Protein AF-A0A1Y1MNL9-F1 (afdb_monomer_lite)

Organism: Photinus pyralis (NCBI:txid7054)

Secondary structure (DSSP, 8-state):
--TTSSSSHHHHTTS-HHHHHHHHHHS-HHHHHHHHHH-HHHHHHHHHSHHHHHHHHHHHHHHHHHHHHHHH-TTEEEEEEE---SSTT-S---EEEEEEE-----GGGTTTTS--

Sequence (116 aa):
MFSLIAFSLPALCVLPVEMLAEIFRYLDDKSLLNAALASKYFMKICKGDPVLRRRIRKRIVEEKKIWREIVTNARMGVDVIREETSQPFARNVKKVVKIRPLHIRRPAEQESLEAT

Radius of gyration: 21.52 Å; chains: 1; bounding box: 40×45×60 Å

Foldseek 3Di:
DPPPPVPCVVVLVPDDLVVLLVVLVPDDLVVSLVQLVVDVVSVVSLCVDPVSVVSNVVVVVVVVVVVVCQVPDPQKDKDWDFDDDPDPDPPDTDTDIDIDGHPPDDPVVPVVVVVD

Structure (mmCIF, N/CA/C/O backbone):
data_AF-A0A1Y1MNL9-F1
#
_entry.id   AF-A0A1Y1MNL9-F1
#
loop_
_atom_site.group_PDB
_atom_site.id
_atom_site.type_symbol
_atom_site.label_atom_id
_atom_site.label_alt_id
_atom_site.label_comp_id
_atom_site.label_asym_id
_atom_site.label_entity_id
_atom_site.label_seq_id
_atom_site.pdbx_PDB_ins_code
_atom_site.Cartn_x
_atom_site.Cartn_y
_atom_site.Cartn_z
_atom_site.occupancy
_atom_site.B_iso_or_equiv
_atom_site.auth_seq_id
_atom_site.auth_comp_id
_atom_site.auth_asym_id
_atom_site.auth_atom_id
_atom_site.pdbx_PDB_model_num
ATOM 1 N N . MET A 1 1 ? 8.215 21.155 2.769 1.00 39.53 1 MET A N 1
ATOM 2 C CA . MET A 1 1 ? 9.209 20.535 1.866 1.00 39.53 1 MET A CA 1
ATOM 3 C C . MET A 1 1 ? 8.663 19.222 1.283 1.00 39.53 1 MET A C 1
ATOM 5 O O . 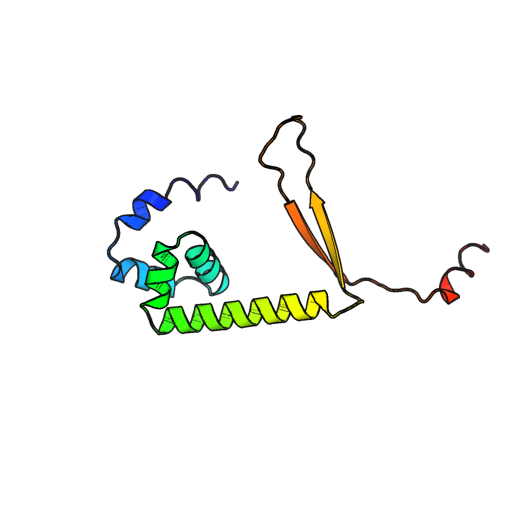MET A 1 1 ? 9.048 18.161 1.742 1.00 39.53 1 MET A O 1
ATOM 9 N N . PHE A 1 2 ? 7.741 19.257 0.309 1.00 39.00 2 PHE A N 1
ATOM 10 C CA . PHE A 1 2 ? 7.225 18.031 -0.351 1.00 39.00 2 PHE A CA 1
ATOM 11 C C . PHE A 1 2 ? 7.212 18.121 -1.889 1.00 39.00 2 PHE A C 1
ATOM 13 O O . PHE A 1 2 ? 6.655 17.266 -2.569 1.00 39.00 2 PHE A O 1
ATOM 20 N N . SER A 1 3 ? 7.858 19.138 -2.457 1.00 39.72 3 SER A N 1
ATOM 21 C CA . SER A 1 3 ? 7.864 19.432 -3.894 1.00 39.72 3 SER A CA 1
ATOM 22 C C . SER A 1 3 ? 8.854 18.596 -4.721 1.00 39.72 3 SER A C 1
ATOM 24 O O . SER A 1 3 ? 8.841 18.696 -5.941 1.00 39.72 3 SER A O 1
ATOM 26 N N . LEU A 1 4 ? 9.679 17.740 -4.105 1.00 42.53 4 LEU A N 1
ATOM 27 C CA . LEU A 1 4 ? 10.709 16.970 -4.825 1.00 42.53 4 LEU A CA 1
ATOM 28 C C . LEU A 1 4 ? 10.233 15.617 -5.384 1.00 42.53 4 LEU A C 1
ATOM 30 O O . LEU A 1 4 ? 10.926 15.028 -6.205 1.00 42.53 4 LEU A O 1
ATOM 34 N N . ILE A 1 5 ? 9.057 15.117 -4.988 1.00 47.6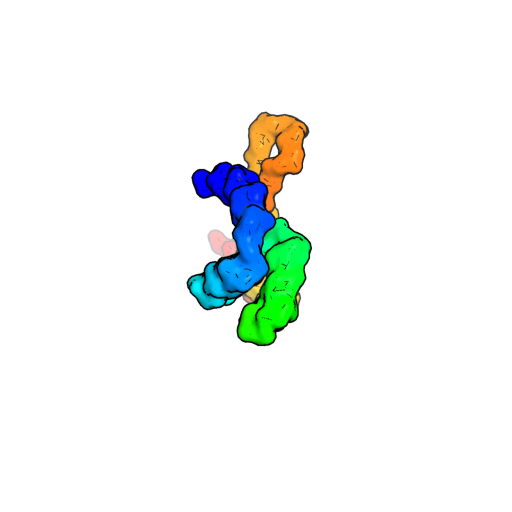2 5 ILE A N 1
ATOM 35 C CA . ILE A 1 5 ? 8.608 13.766 -5.385 1.00 47.62 5 ILE A CA 1
ATOM 36 C C . ILE A 1 5 ? 7.899 13.779 -6.754 1.00 47.62 5 ILE A C 1
ATOM 38 O O . ILE A 1 5 ? 7.897 12.779 -7.465 1.00 47.62 5 ILE A O 1
ATOM 42 N N . ALA A 1 6 ? 7.336 14.918 -7.169 1.00 43.03 6 ALA A N 1
ATOM 43 C CA . ALA A 1 6 ? 6.581 15.006 -8.421 1.00 43.03 6 ALA A CA 1
ATOM 44 C C . ALA A 1 6 ? 7.466 15.136 -9.677 1.00 43.03 6 ALA A C 1
ATOM 46 O O . ALA A 1 6 ? 7.007 14.819 -10.770 1.00 43.03 6 ALA A O 1
ATOM 47 N N . PHE A 1 7 ? 8.728 15.565 -9.540 1.00 43.72 7 PHE A N 1
ATOM 48 C CA . PHE A 1 7 ? 9.601 15.850 -10.687 1.00 43.72 7 PHE A CA 1
ATOM 49 C C . PHE A 1 7 ? 10.422 14.636 -11.174 1.00 43.72 7 PHE A C 1
ATOM 51 O O . PHE A 1 7 ? 10.921 14.654 -12.293 1.00 43.72 7 PHE A O 1
ATOM 58 N N . SER A 1 8 ? 10.547 13.555 -10.389 1.00 51.69 8 SER A N 1
ATOM 59 C CA . SER A 1 8 ? 11.418 12.409 -10.732 1.00 51.69 8 SER A CA 1
ATOM 60 C C . SER A 1 8 ? 10.699 11.168 -11.280 1.00 51.69 8 SER A C 1
ATOM 62 O O . SER A 1 8 ? 11.352 10.256 -11.790 1.00 51.69 8 SER A O 1
ATOM 64 N N . LEU A 1 9 ? 9.362 11.123 -11.230 1.00 52.34 9 LEU A N 1
ATOM 65 C CA . LEU A 1 9 ? 8.563 10.016 -11.779 1.00 52.34 9 LEU A CA 1
ATOM 66 C C . LEU A 1 9 ? 8.840 9.710 -13.267 1.00 52.34 9 LEU A C 1
ATOM 68 O O . LEU A 1 9 ? 8.883 8.525 -13.602 1.00 52.34 9 LEU A O 1
ATOM 72 N N . PRO A 1 10 ? 9.084 10.698 -14.156 1.00 56.19 10 PRO A N 1
ATOM 73 C CA . PRO A 1 10 ? 9.427 10.411 -15.548 1.00 56.19 10 PRO A CA 1
ATOM 74 C C . PRO A 1 10 ? 10.762 9.670 -15.695 1.00 56.19 10 PRO A C 1
ATOM 76 O O . PRO A 1 10 ? 10.881 8.819 -16.567 1.00 56.19 10 PRO A O 1
ATOM 79 N N . ALA A 1 11 ? 11.744 9.946 -14.827 1.00 57.56 11 ALA A N 1
ATOM 80 C CA . ALA A 1 11 ? 13.081 9.356 -14.909 1.00 57.56 11 ALA A CA 1
ATOM 81 C C . ALA A 1 11 ? 13.114 7.896 -14.424 1.00 57.56 11 ALA A C 1
ATOM 83 O O . ALA A 1 11 ? 13.804 7.062 -15.003 1.00 57.56 11 ALA A O 1
ATOM 84 N N . LEU A 1 12 ? 12.324 7.558 -13.399 1.00 58.00 12 LEU A N 1
ATOM 85 C CA . LEU A 1 12 ? 12.222 6.184 -12.887 1.00 58.00 12 LEU A CA 1
ATOM 86 C C . LEU A 1 12 ? 11.512 5.236 -13.864 1.00 58.00 12 LEU A C 1
ATOM 88 O O . LEU A 1 12 ? 11.802 4.045 -13.875 1.00 58.00 12 LEU A O 1
ATOM 92 N N . CYS A 1 13 ? 10.612 5.748 -14.707 1.00 59.91 13 CYS A N 1
ATOM 93 C CA . CYS A 1 13 ? 9.936 4.953 -15.737 1.00 59.91 13 CYS A CA 1
ATOM 94 C C . CYS A 1 13 ? 10.853 4.532 -16.902 1.00 59.91 13 CYS A C 1
ATOM 96 O O . CYS A 1 13 ? 10.426 3.729 -17.726 1.00 59.91 13 CYS A O 1
ATOM 98 N N . VAL A 1 14 ? 12.084 5.055 -16.975 1.00 70.62 14 VAL A N 1
ATOM 99 C CA . VAL A 1 14 ? 13.084 4.700 -18.001 1.00 70.62 14 VAL A CA 1
ATOM 100 C C . VAL A 1 14 ? 13.898 3.461 -17.600 1.00 70.62 14 VAL A C 1
ATOM 102 O O . VAL A 1 14 ? 14.516 2.822 -18.447 1.00 70.62 14 VAL A O 1
ATOM 105 N N . LEU A 1 15 ? 13.897 3.093 -16.314 1.00 79.31 15 LEU A N 1
ATOM 106 C CA . LEU A 1 15 ? 14.659 1.947 -15.826 1.00 79.31 15 LEU A CA 1
ATOM 107 C C . LEU A 1 15 ? 14.019 0.608 -16.239 1.00 79.31 15 LEU A C 1
ATOM 109 O O . LEU A 1 15 ? 12.788 0.489 -16.236 1.00 79.31 15 LEU A O 1
ATOM 113 N N . PRO A 1 16 ? 14.841 -0.426 -16.506 1.00 87.00 16 PRO A N 1
ATOM 114 C CA . PRO A 1 16 ? 14.364 -1.793 -16.673 1.00 87.00 16 PRO A CA 1
ATOM 115 C C . PRO A 1 16 ? 13.561 -2.274 -15.461 1.00 87.00 16 PRO A C 1
ATOM 117 O O . PRO A 1 16 ? 13.793 -1.857 -14.319 1.00 87.00 16 PRO A O 1
ATOM 120 N N . VAL A 1 17 ? 12.623 -3.188 -15.705 1.00 87.25 17 VAL A N 1
ATOM 121 C CA . VAL A 1 17 ? 11.710 -3.717 -14.680 1.00 87.25 17 VAL A CA 1
ATOM 122 C C . VAL A 1 17 ? 12.478 -4.422 -13.562 1.00 87.25 17 VAL A C 1
ATOM 124 O O . VAL A 1 17 ? 12.104 -4.319 -12.395 1.00 87.25 17 VAL A O 1
ATOM 127 N N . GLU A 1 18 ? 13.572 -5.089 -13.909 1.00 89.12 18 GLU A N 1
ATOM 128 C CA . GLU A 1 18 ? 14.464 -5.820 -13.015 1.00 89.12 18 GLU A CA 1
ATOM 129 C C . GLU A 1 18 ? 15.137 -4.872 -12.019 1.00 89.12 18 GLU A C 1
ATOM 131 O O . GLU A 1 18 ? 15.128 -5.123 -10.816 1.00 89.12 18 GLU A O 1
ATOM 136 N N . MET A 1 19 ? 15.638 -3.733 -12.508 1.00 90.06 19 MET A N 1
ATOM 137 C CA . MET A 1 19 ? 16.274 -2.707 -11.676 1.00 90.06 19 MET A CA 1
ATOM 138 C C . MET A 1 19 ? 15.260 -2.067 -10.725 1.00 90.06 19 MET A C 1
ATOM 140 O O . MET A 1 19 ? 15.549 -1.861 -9.549 1.00 90.06 19 MET A O 1
ATOM 144 N N . LEU A 1 20 ? 14.045 -1.794 -11.208 1.00 89.25 20 LEU A N 1
ATOM 145 C CA . LEU A 1 20 ? 12.964 -1.260 -10.376 1.00 89.25 20 LEU A CA 1
ATOM 146 C C . LEU A 1 20 ? 12.513 -2.256 -9.304 1.00 89.25 20 LEU A C 1
ATOM 148 O O . LEU A 1 20 ? 12.283 -1.858 -8.162 1.00 89.25 20 LEU A O 1
ATOM 152 N N . ALA A 1 21 ? 12.402 -3.541 -9.647 1.00 90.31 21 ALA A N 1
ATOM 153 C CA . ALA A 1 21 ? 12.068 -4.587 -8.687 1.00 90.31 21 ALA A CA 1
ATOM 154 C C . ALA A 1 21 ? 13.136 -4.697 -7.591 1.00 90.31 21 ALA A C 1
ATOM 156 O O . ALA A 1 21 ? 12.789 -4.788 -6.413 1.00 90.31 21 ALA A O 1
ATOM 157 N N . GLU A 1 22 ? 14.416 -4.607 -7.955 1.00 92.44 22 GLU A N 1
ATOM 158 C CA . GLU A 1 22 ? 15.515 -4.647 -6.993 1.00 92.44 22 GLU A CA 1
ATOM 159 C C . GLU A 1 22 ? 15.508 -3.418 -6.071 1.00 92.44 22 GLU A C 1
ATOM 161 O O . GLU A 1 22 ? 15.553 -3.562 -4.851 1.00 92.44 22 GLU A O 1
ATOM 166 N N . ILE A 1 23 ? 15.302 -2.211 -6.613 1.00 91.62 23 ILE A N 1
ATOM 167 C CA . ILE A 1 23 ? 15.126 -0.988 -5.807 1.00 91.62 23 ILE A CA 1
ATOM 168 C C . ILE A 1 23 ? 13.961 -1.150 -4.819 1.00 91.62 23 ILE A C 1
ATOM 170 O O . ILE A 1 23 ? 14.079 -0.810 -3.641 1.00 91.62 23 ILE A O 1
ATOM 174 N N . PHE A 1 24 ? 12.833 -1.705 -5.266 1.00 92.75 24 PHE A N 1
ATOM 175 C CA . PHE A 1 24 ? 11.673 -1.935 -4.408 1.00 92.75 24 PHE A CA 1
ATOM 176 C C . PHE A 1 24 ? 11.920 -2.959 -3.300 1.00 92.75 24 PHE A C 1
ATOM 178 O O . PHE A 1 24 ? 11.262 -2.883 -2.260 1.00 92.75 24 PHE A O 1
ATOM 185 N N . ARG A 1 25 ? 12.871 -3.884 -3.460 1.00 93.06 25 ARG A N 1
ATOM 186 C CA . ARG A 1 25 ? 13.246 -4.815 -2.386 1.00 93.06 25 ARG A CA 1
ATOM 187 C C . ARG A 1 25 ? 13.951 -4.108 -1.232 1.00 93.06 25 ARG A C 1
ATOM 189 O O . ARG A 1 25 ? 13.720 -4.496 -0.088 1.00 93.06 25 ARG A O 1
ATOM 196 N N . TYR A 1 26 ? 14.707 -3.048 -1.513 1.00 94.25 26 TYR A N 1
ATOM 197 C CA . TYR A 1 26 ? 15.378 -2.232 -0.496 1.00 94.25 26 TYR A CA 1
ATOM 198 C C . TYR A 1 26 ? 14.454 -1.251 0.232 1.00 94.25 26 TYR A C 1
ATOM 200 O O . TYR A 1 26 ? 14.834 -0.709 1.266 1.00 94.25 26 TYR A O 1
ATOM 208 N N . LEU A 1 27 ? 13.240 -1.014 -0.271 1.00 92.62 27 LEU A N 1
ATOM 209 C CA . LEU A 1 27 ? 12.285 -0.147 0.412 1.00 92.62 27 LEU A CA 1
ATOM 210 C C . LEU A 1 27 ? 11.691 -0.831 1.646 1.00 92.62 27 LEU A C 1
ATOM 212 O O . LEU A 1 27 ? 11.363 -2.018 1.619 1.00 92.62 27 LEU A O 1
ATOM 216 N N . ASP A 1 28 ? 11.442 -0.049 2.695 1.00 93.62 28 ASP A N 1
ATOM 217 C CA . ASP A 1 28 ? 10.618 -0.467 3.832 1.00 93.62 28 ASP A CA 1
ATOM 218 C C . ASP A 1 28 ? 9.180 -0.777 3.396 1.00 93.62 28 ASP A C 1
ATOM 220 O O . ASP A 1 28 ? 8.661 -0.176 2.456 1.00 93.62 28 ASP A O 1
ATOM 224 N N . ASP A 1 29 ? 8.473 -1.642 4.130 1.00 91.44 29 ASP A N 1
ATOM 225 C CA . ASP A 1 29 ? 7.117 -2.094 3.763 1.00 91.44 29 ASP A CA 1
ATOM 226 C C . ASP A 1 29 ? 6.113 -0.942 3.562 1.00 91.44 29 ASP A C 1
ATOM 228 O O . ASP A 1 29 ? 5.249 -1.002 2.682 1.00 91.44 29 ASP A O 1
ATOM 232 N N . LYS A 1 30 ? 6.231 0.129 4.357 1.00 90.06 30 LYS A N 1
ATOM 233 C CA . LYS A 1 30 ? 5.374 1.321 4.251 1.00 90.06 30 LYS A CA 1
ATOM 234 C C . LYS A 1 30 ? 5.704 2.144 3.003 1.00 90.06 30 LYS A C 1
ATOM 236 O O . LYS A 1 30 ? 4.802 2.546 2.270 1.00 90.06 30 LYS A O 1
ATOM 241 N N . SER A 1 31 ? 6.989 2.371 2.753 1.00 91.69 31 SER A N 1
ATOM 242 C CA . SER A 1 31 ? 7.477 3.107 1.583 1.00 91.69 31 SER A CA 1
ATOM 243 C C . SER A 1 31 ? 7.192 2.344 0.288 1.00 91.69 31 SER A C 1
ATOM 245 O O . SER A 1 31 ? 6.780 2.948 -0.699 1.00 91.69 31 SER A O 1
ATOM 247 N N . LEU A 1 32 ? 7.302 1.014 0.320 1.00 93.31 32 LEU A N 1
ATOM 248 C CA . LEU A 1 32 ? 6.951 0.116 -0.776 1.00 93.31 32 LEU A CA 1
ATOM 249 C C . LEU A 1 32 ? 5.463 0.207 -1.134 1.00 93.31 32 LEU A C 1
ATOM 251 O O . LEU A 1 32 ? 5.119 0.327 -2.310 1.00 93.31 32 LEU A O 1
ATOM 255 N N . LEU A 1 33 ? 4.572 0.180 -0.136 1.00 92.62 33 LEU A N 1
ATOM 256 C CA . LEU A 1 33 ? 3.136 0.329 -0.377 1.00 92.62 33 LEU A CA 1
ATOM 257 C C . LEU A 1 33 ? 2.814 1.705 -0.975 1.00 92.62 33 LEU A C 1
ATOM 259 O O . LEU A 1 33 ? 2.075 1.783 -1.955 1.00 92.62 33 LEU A O 1
ATOM 263 N N . ASN A 1 34 ? 3.414 2.773 -0.447 1.00 91.00 34 ASN A N 1
ATOM 264 C CA . ASN A 1 34 ? 3.241 4.125 -0.980 1.00 91.00 34 ASN A CA 1
ATOM 265 C C . ASN A 1 34 ? 3.723 4.238 -2.434 1.00 91.00 34 ASN A C 1
ATOM 267 O O . ASN A 1 34 ? 3.006 4.778 -3.274 1.00 91.00 34 ASN A O 1
ATOM 271 N N . ALA A 1 35 ? 4.899 3.687 -2.750 1.00 90.81 35 ALA A N 1
ATOM 272 C CA . ALA A 1 35 ? 5.434 3.664 -4.108 1.00 90.81 35 ALA A CA 1
ATOM 273 C C . ALA A 1 35 ? 4.521 2.878 -5.065 1.00 90.81 35 ALA A C 1
ATOM 275 O O . ALA A 1 35 ? 4.219 3.343 -6.164 1.00 90.81 35 ALA A O 1
ATOM 276 N N . ALA A 1 36 ? 4.008 1.724 -4.632 1.00 90.94 36 ALA A N 1
ATOM 277 C CA . ALA A 1 36 ? 3.080 0.928 -5.430 1.00 90.94 36 ALA A CA 1
ATOM 278 C C . ALA A 1 36 ? 1.744 1.651 -5.678 1.00 90.94 36 ALA A C 1
ATOM 280 O O . ALA A 1 36 ? 1.171 1.525 -6.758 1.00 90.94 36 ALA A O 1
ATOM 281 N N . LEU A 1 37 ? 1.239 2.412 -4.703 1.00 89.19 37 LEU A N 1
ATOM 282 C CA . LEU A 1 37 ? 0.007 3.197 -4.847 1.00 89.19 37 LEU A CA 1
ATOM 283 C C . LEU A 1 37 ? 0.200 4.464 -5.692 1.00 89.19 37 LEU A C 1
ATOM 285 O O . LEU A 1 37 ? -0.764 4.933 -6.295 1.00 89.19 37 LEU A O 1
ATOM 289 N N . ALA A 1 38 ? 1.424 4.989 -5.778 1.00 88.06 38 ALA A N 1
ATOM 290 C CA . ALA A 1 38 ? 1.732 6.183 -6.560 1.00 88.06 38 ALA A CA 1
ATOM 291 C C . ALA A 1 38 ? 1.567 5.975 -8.076 1.00 88.06 38 ALA A C 1
ATOM 293 O O . ALA A 1 38 ? 1.238 6.920 -8.790 1.00 88.06 38 ALA A O 1
ATOM 294 N N . SER A 1 39 ? 1.772 4.752 -8.588 1.00 86.81 39 SER A N 1
ATOM 295 C CA . SER A 1 39 ? 1.637 4.454 -10.019 1.00 86.81 39 SER A CA 1
ATOM 296 C C . SER A 1 39 ? 1.104 3.050 -10.292 1.00 86.81 39 SER A C 1
ATOM 298 O O . SER A 1 39 ? 1.586 2.052 -9.754 1.00 86.81 39 SER A O 1
ATOM 300 N N . LYS A 1 40 ? 0.163 2.946 -11.244 1.00 88.06 40 LYS A N 1
ATOM 301 C CA . LYS A 1 40 ? -0.334 1.653 -11.749 1.00 88.06 40 LYS A CA 1
ATOM 302 C C . LYS A 1 40 ? 0.792 0.790 -12.330 1.00 88.06 40 LYS A C 1
ATOM 304 O O . LYS A 1 40 ? 0.697 -0.434 -12.266 1.00 88.06 40 LYS A O 1
ATOM 309 N N . TYR A 1 41 ? 1.832 1.410 -12.893 1.00 88.69 41 TYR A N 1
ATOM 310 C CA . TYR A 1 41 ? 2.995 0.707 -13.432 1.00 88.69 41 TYR A CA 1
ATOM 311 C C . TYR A 1 41 ? 3.797 0.033 -12.313 1.00 88.69 41 TYR A C 1
ATOM 313 O O . TYR A 1 41 ? 3.996 -1.178 -12.348 1.00 88.69 41 TYR A O 1
ATOM 321 N N . PHE A 1 42 ? 4.127 0.768 -11.250 1.00 89.88 42 PHE A N 1
ATOM 322 C CA . PHE A 1 42 ? 4.831 0.218 -10.087 1.00 89.88 42 PHE A CA 1
ATOM 323 C C . PHE A 1 42 ? 4.026 -0.878 -9.388 1.00 89.88 42 PHE A C 1
ATOM 325 O O . PHE A 1 42 ? 4.575 -1.919 -9.036 1.00 89.88 42 PHE A O 1
ATOM 332 N N . MET A 1 43 ? 2.702 -0.728 -9.297 1.00 90.94 43 MET A N 1
ATOM 333 C CA . MET A 1 43 ? 1.834 -1.798 -8.803 1.00 90.94 43 MET A CA 1
ATOM 334 C C . MET A 1 43 ? 1.933 -3.082 -9.647 1.00 90.94 43 MET A C 1
ATOM 336 O O . MET A 1 43 ? 1.872 -4.179 -9.091 1.00 90.94 43 MET A O 1
ATOM 340 N N . LYS A 1 44 ? 2.070 -2.982 -10.977 1.00 92.00 44 LYS A N 1
ATOM 341 C CA . LYS A 1 44 ? 2.268 -4.160 -11.841 1.00 92.00 44 LYS A CA 1
ATOM 342 C C . LYS A 1 44 ? 3.620 -4.822 -11.576 1.00 92.00 44 LYS A C 1
ATOM 344 O O . LYS A 1 44 ? 3.646 -6.041 -11.436 1.00 92.00 44 LYS A O 1
ATOM 349 N N . ILE A 1 45 ? 4.692 -4.042 -11.422 1.00 91.50 45 ILE A N 1
ATOM 350 C CA . ILE A 1 45 ? 6.036 -4.555 -11.100 1.00 91.50 45 ILE A CA 1
ATOM 351 C C . ILE A 1 45 ? 6.022 -5.299 -9.764 1.00 91.50 45 ILE A C 1
ATOM 353 O O . ILE A 1 45 ? 6.392 -6.470 -9.702 1.00 91.50 45 ILE A O 1
ATOM 357 N N . CYS A 1 46 ? 5.498 -4.675 -8.707 1.00 92.12 46 CYS A N 1
ATOM 358 C CA . CYS A 1 46 ? 5.440 -5.313 -7.395 1.00 92.12 46 CYS A CA 1
ATOM 359 C C . CYS A 1 46 ? 4.525 -6.543 -7.371 1.00 92.12 46 CYS A C 1
ATOM 361 O O . CYS A 1 46 ? 4.703 -7.432 -6.544 1.00 92.12 46 CYS A O 1
ATOM 363 N N . LYS A 1 47 ? 3.524 -6.608 -8.257 1.00 92.00 47 LYS A N 1
ATOM 364 C CA . LYS A 1 47 ? 2.735 -7.825 -8.459 1.00 92.00 47 LYS A CA 1
ATOM 365 C C . LYS A 1 47 ? 3.501 -8.872 -9.256 1.00 92.00 47 LYS A C 1
ATOM 367 O O . LYS A 1 47 ? 3.219 -10.038 -9.032 1.00 92.00 47 LYS A O 1
ATOM 372 N N . GLY A 1 48 ? 4.409 -8.515 -10.157 1.00 91.19 48 GLY A N 1
ATOM 373 C CA . GLY A 1 48 ? 5.235 -9.461 -10.910 1.00 91.19 48 GLY A CA 1
ATOM 374 C C . GLY A 1 48 ? 6.182 -10.250 -10.008 1.00 91.19 48 GLY A C 1
ATOM 375 O O . GLY A 1 48 ? 6.207 -11.476 -10.080 1.00 91.19 48 GLY A O 1
ATOM 376 N N . ASP A 1 49 ? 6.864 -9.565 -9.091 1.00 93.19 49 ASP A N 1
ATOM 377 C CA . ASP A 1 49 ? 7.799 -10.186 -8.148 1.00 93.19 49 ASP A CA 1
ATOM 378 C C . ASP A 1 49 ? 7.056 -10.880 -6.976 1.00 93.19 49 ASP A C 1
ATOM 380 O O . ASP A 1 49 ? 6.267 -10.235 -6.273 1.00 93.19 49 ASP A O 1
ATOM 384 N N . PRO A 1 50 ? 7.288 -12.183 -6.712 1.00 93.19 50 PRO A N 1
ATOM 385 C CA . PRO A 1 50 ? 6.622 -12.911 -5.629 1.00 93.19 50 PRO A CA 1
ATOM 386 C C . PRO A 1 50 ? 6.938 -12.367 -4.225 1.00 93.19 50 PRO A C 1
ATOM 388 O O . PRO A 1 50 ? 6.056 -12.379 -3.356 1.00 93.19 50 PRO A O 1
ATOM 391 N N . VAL A 1 51 ? 8.153 -11.864 -3.992 1.00 94.06 51 VAL A N 1
ATOM 392 C CA . VAL A 1 51 ? 8.592 -11.309 -2.703 1.00 94.06 51 VAL A CA 1
ATOM 393 C C . VAL A 1 51 ? 7.868 -9.994 -2.436 1.00 94.06 51 VAL A C 1
ATOM 395 O O . VAL A 1 51 ? 7.220 -9.838 -1.395 1.00 94.06 51 VAL A O 1
ATOM 398 N N . LEU A 1 52 ? 7.897 -9.071 -3.401 1.00 94.38 52 LEU A N 1
ATOM 399 C CA . LEU A 1 52 ? 7.215 -7.777 -3.289 1.00 94.38 52 LEU A CA 1
ATOM 400 C C . LEU A 1 52 ? 5.699 -7.955 -3.172 1.00 94.38 52 LEU A C 1
ATOM 402 O O . LEU A 1 52 ? 5.060 -7.326 -2.323 1.00 94.38 52 LEU A O 1
ATOM 406 N N . ARG A 1 53 ? 5.120 -8.881 -3.946 1.00 94.88 53 ARG A N 1
ATOM 407 C CA . ARG A 1 53 ? 3.691 -9.217 -3.889 1.00 94.88 53 ARG A CA 1
ATOM 408 C C . ARG A 1 53 ? 3.280 -9.660 -2.487 1.00 94.88 53 ARG A C 1
ATOM 410 O O . ARG A 1 53 ? 2.225 -9.244 -1.999 1.00 94.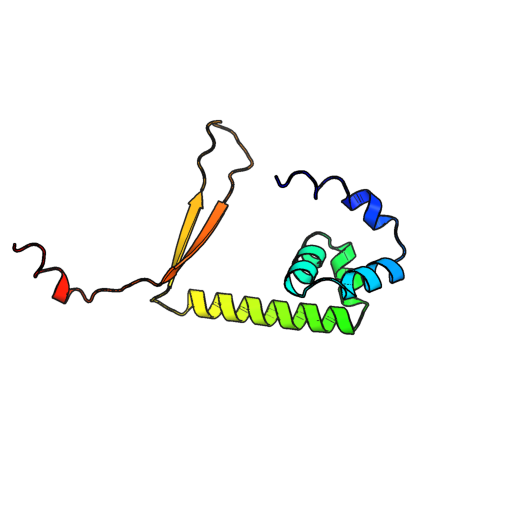88 53 ARG A O 1
ATOM 417 N N . ARG A 1 54 ? 4.087 -10.501 -1.832 1.00 95.12 54 ARG A N 1
ATOM 418 C CA . ARG A 1 54 ? 3.825 -10.976 -0.465 1.00 95.12 54 ARG A CA 1
ATOM 419 C C . ARG A 1 54 ? 3.897 -9.831 0.545 1.00 95.12 54 ARG A C 1
ATOM 421 O O . ARG A 1 54 ? 2.982 -9.708 1.361 1.00 95.12 54 ARG A O 1
ATOM 428 N N . ARG A 1 55 ? 4.925 -8.981 0.458 1.00 94.50 55 ARG A N 1
ATOM 429 C CA . ARG A 1 55 ? 5.116 -7.822 1.349 1.00 94.50 55 ARG A CA 1
ATOM 430 C C . ARG A 1 55 ? 3.962 -6.827 1.246 1.00 94.50 55 ARG A C 1
ATOM 432 O O . ARG A 1 55 ? 3.347 -6.496 2.257 1.00 94.50 55 ARG A O 1
ATOM 439 N N . ILE A 1 56 ? 3.572 -6.452 0.026 1.00 94.69 56 ILE A N 1
ATOM 440 C CA . ILE A 1 56 ? 2.441 -5.541 -0.206 1.00 94.69 56 ILE A CA 1
ATOM 441 C C . ILE A 1 56 ? 1.134 -6.123 0.330 1.00 94.69 56 ILE A C 1
ATOM 443 O O . ILE A 1 56 ? 0.388 -5.428 1.016 1.00 94.69 56 ILE A O 1
ATOM 447 N N . ARG A 1 57 ? 0.839 -7.401 0.054 1.00 94.00 57 ARG A N 1
ATOM 448 C CA . ARG A 1 57 ? -0.386 -8.040 0.564 1.00 94.00 57 ARG A CA 1
ATOM 449 C C . ARG A 1 57 ? -0.429 -8.041 2.086 1.00 94.00 57 ARG A C 1
ATOM 451 O O . ARG A 1 57 ? -1.461 -7.687 2.648 1.00 94.00 57 ARG A O 1
ATOM 458 N N . LYS A 1 58 ? 0.680 -8.404 2.736 1.00 94.81 58 LYS A N 1
ATOM 459 C CA . LYS A 1 58 ? 0.797 -8.379 4.197 1.00 94.81 58 LYS A CA 1
ATOM 460 C C . LYS A 1 58 ? 0.505 -6.975 4.731 1.00 94.81 58 LYS A C 1
ATOM 462 O O . LYS A 1 58 ? -0.361 -6.824 5.589 1.00 94.81 58 LYS A O 1
ATOM 467 N N . ARG A 1 59 ? 1.127 -5.948 4.144 1.00 92.38 59 ARG A N 1
ATOM 468 C CA . ARG A 1 59 ? 0.949 -4.560 4.581 1.00 92.38 59 ARG A CA 1
ATOM 469 C C . ARG A 1 59 ? -0.477 -4.040 4.389 1.00 92.38 59 ARG A C 1
ATOM 471 O O . ARG A 1 59 ? -1.011 -3.393 5.281 1.00 92.38 59 ARG A O 1
ATOM 478 N N . ILE A 1 60 ? -1.130 -4.375 3.275 1.00 92.50 60 ILE A N 1
ATOM 479 C CA . ILE A 1 60 ? -2.541 -4.021 3.040 1.00 92.50 60 ILE A CA 1
ATOM 480 C C . ILE A 1 60 ? -3.452 -4.664 4.093 1.00 92.50 60 ILE A C 1
ATOM 482 O O . ILE A 1 60 ? -4.400 -4.032 4.559 1.00 92.50 60 ILE A O 1
ATOM 486 N N . VAL A 1 61 ? -3.198 -5.922 4.464 1.00 94.19 61 VAL A N 1
ATOM 487 C CA . VAL A 1 61 ? -3.986 -6.616 5.495 1.00 94.19 61 VAL A CA 1
ATOM 488 C C . VAL A 1 61 ? -3.788 -5.966 6.863 1.00 94.19 61 VAL A C 1
ATOM 490 O O . VAL A 1 61 ? -4.772 -5.760 7.574 1.00 94.19 61 VAL A O 1
ATOM 493 N N . GLU A 1 62 ? -2.554 -5.600 7.209 1.00 92.31 62 GLU A N 1
ATOM 494 C CA . GLU A 1 62 ? -2.237 -4.874 8.444 1.00 92.31 62 GLU A CA 1
ATOM 495 C C . GLU A 1 62 ? -2.938 -3.514 8.501 1.00 92.31 62 GLU A C 1
ATOM 497 O O . GLU A 1 62 ? -3.619 -3.227 9.483 1.00 92.31 62 GLU A O 1
ATOM 502 N N . GLU A 1 63 ? -2.863 -2.703 7.442 1.00 88.12 63 GLU A N 1
ATOM 503 C CA . GLU A 1 63 ? -3.560 -1.412 7.404 1.00 88.12 63 GLU A CA 1
ATOM 504 C C . GLU A 1 63 ? -5.073 -1.587 7.520 1.00 88.12 63 GLU A C 1
ATOM 506 O O . GLU A 1 63 ? -5.713 -0.901 8.313 1.00 88.12 63 GLU A O 1
ATOM 511 N N . LYS A 1 64 ? -5.662 -2.554 6.808 1.00 89.69 64 LYS A N 1
ATOM 512 C CA . LYS A 1 64 ? -7.094 -2.865 6.945 1.00 89.69 64 LYS A CA 1
ATOM 513 C C . LYS A 1 64 ? -7.465 -3.329 8.350 1.00 89.69 64 LYS A C 1
ATOM 515 O O . LYS A 1 64 ? -8.596 -3.112 8.776 1.00 89.69 64 LYS A O 1
ATOM 520 N N . LYS A 1 65 ? -6.571 -4.021 9.056 1.00 90.62 65 LYS A N 1
ATOM 521 C CA . LYS A 1 65 ? -6.796 -4.422 10.448 1.00 90.62 65 LYS A CA 1
ATOM 522 C C . LYS A 1 65 ? -6.804 -3.194 11.359 1.00 90.62 65 LYS A C 1
ATOM 524 O O . LYS A 1 65 ? -7.783 -3.007 12.068 1.00 90.62 65 LYS A O 1
ATOM 529 N N . ILE A 1 66 ? -5.802 -2.324 11.238 1.00 86.88 66 ILE A N 1
ATOM 530 C CA . ILE A 1 66 ? -5.701 -1.073 12.005 1.00 86.88 66 ILE A CA 1
ATOM 531 C C . ILE A 1 66 ? -6.934 -0.191 11.771 1.00 86.88 66 ILE A C 1
ATOM 533 O O . ILE A 1 66 ? -7.570 0.255 12.720 1.00 86.88 66 ILE A O 1
ATOM 537 N N . TRP A 1 67 ? -7.327 0.017 10.511 1.00 83.31 67 TRP A N 1
ATOM 538 C CA . TRP A 1 67 ? -8.512 0.813 10.185 1.00 83.31 67 TRP A CA 1
ATOM 539 C C . TRP A 1 67 ? -9.798 0.212 10.744 1.00 83.31 67 TRP A C 1
ATOM 541 O O . TRP A 1 67 ? -10.644 0.951 11.238 1.00 83.31 67 TRP A O 1
ATOM 551 N N . ARG A 1 68 ? -9.944 -1.118 10.708 1.00 86.69 68 ARG A N 1
ATOM 552 C CA . ARG A 1 68 ? -11.091 -1.786 11.335 1.00 86.69 68 ARG A CA 1
ATOM 553 C C . ARG A 1 68 ? -11.110 -1.565 12.840 1.00 86.69 68 ARG A C 1
ATOM 555 O O . ARG A 1 68 ? -12.149 -1.180 13.354 1.00 86.69 68 ARG A O 1
ATOM 562 N N . GLU A 1 69 ? -9.982 -1.741 13.521 1.00 85.19 69 GLU A N 1
ATOM 563 C CA . GLU A 1 69 ? -9.877 -1.506 14.965 1.00 85.19 69 GLU A CA 1
ATOM 564 C C . GLU A 1 69 ? -10.268 -0.071 15.328 1.00 85.19 69 GLU A C 1
ATOM 566 O O . GLU A 1 69 ? -11.086 0.121 16.224 1.00 85.19 69 GLU A O 1
ATOM 571 N N . ILE A 1 70 ? -9.782 0.922 14.576 1.00 79.94 70 ILE A N 1
ATOM 572 C CA . ILE A 1 70 ? -10.139 2.335 14.772 1.00 79.94 70 ILE A CA 1
ATOM 573 C C . ILE A 1 70 ? -11.646 2.562 14.603 1.00 79.94 70 ILE A C 1
ATOM 575 O O . ILE A 1 70 ? -12.238 3.263 15.412 1.00 79.94 70 ILE A O 1
ATOM 579 N N . VAL A 1 71 ? -12.272 1.974 13.578 1.00 79.19 71 VAL A N 1
ATOM 580 C CA . VAL A 1 71 ? -13.712 2.150 13.310 1.00 79.19 71 VAL A CA 1
ATOM 581 C C . VAL A 1 71 ? -14.580 1.432 14.346 1.00 79.19 71 VAL A C 1
ATOM 583 O O . VAL A 1 71 ? -15.618 1.949 14.742 1.00 79.19 71 VAL A O 1
ATOM 586 N N . THR A 1 72 ? -14.179 0.237 14.782 1.00 81.12 72 THR A N 1
ATOM 587 C CA . THR A 1 72 ? -14.960 -0.564 15.742 1.00 81.12 72 THR A CA 1
ATOM 588 C C . THR A 1 72 ? -14.813 -0.094 17.185 1.00 81.12 72 THR A C 1
ATOM 590 O O . THR A 1 72 ? -15.693 -0.344 18.006 1.00 81.12 72 THR A O 1
ATOM 593 N N . ASN A 1 73 ? -13.708 0.569 17.523 1.00 76.88 73 ASN A N 1
ATOM 594 C CA . ASN A 1 73 ? -13.448 0.984 18.889 1.00 76.88 73 ASN A CA 1
ATOM 595 C C . ASN A 1 73 ? -14.121 2.331 19.170 1.00 76.88 73 ASN A C 1
ATOM 597 O O . ASN A 1 73 ? -13.599 3.381 18.813 1.00 76.88 73 ASN A O 1
ATOM 601 N N . ALA A 1 74 ? -15.251 2.301 19.881 1.00 67.38 74 ALA A N 1
ATOM 602 C CA . ALA A 1 74 ? -15.982 3.503 20.295 1.00 67.38 74 ALA A CA 1
ATOM 603 C C . ALA A 1 74 ? -15.140 4.477 21.146 1.00 67.38 74 ALA A C 1
ATOM 605 O O . ALA A 1 74 ? -15.481 5.650 21.261 1.00 67.38 74 ALA A O 1
ATOM 606 N N . ARG A 1 75 ? -14.022 4.013 21.728 1.00 72.38 75 ARG A N 1
ATOM 607 C CA . ARG A 1 75 ? -13.058 4.848 22.462 1.00 72.38 75 ARG A CA 1
ATOM 608 C C . ARG A 1 75 ? -12.019 5.509 21.554 1.00 72.38 75 ARG A C 1
ATOM 610 O O . ARG A 1 75 ? -11.060 6.071 22.066 1.00 72.38 75 ARG A O 1
ATOM 617 N N . MET A 1 76 ? -12.148 5.425 20.234 1.00 68.69 76 MET A N 1
ATOM 618 C CA . MET A 1 76 ? -11.240 6.056 19.277 1.00 68.69 76 MET A CA 1
ATOM 619 C C . MET A 1 76 ? -12.005 7.110 18.477 1.00 68.69 76 MET A C 1
ATOM 621 O O . MET A 1 76 ? -13.024 6.825 17.857 1.00 68.69 76 MET A O 1
ATOM 625 N N . GLY A 1 77 ? -11.509 8.342 18.499 1.00 68.81 77 GLY A N 1
ATOM 626 C CA . GLY A 1 77 ? -12.026 9.468 17.732 1.00 68.81 77 GLY A CA 1
ATOM 627 C C . GLY A 1 77 ? -11.142 9.741 16.521 1.00 68.81 77 GLY A C 1
ATOM 628 O O . GLY A 1 77 ? -9.919 9.571 16.576 1.00 68.81 77 GLY A O 1
ATOM 629 N N . VAL A 1 78 ? -11.755 10.173 15.421 1.00 72.12 78 VAL A N 1
ATOM 630 C CA . VAL A 1 78 ? -11.045 10.592 14.208 1.00 72.12 78 VAL A CA 1
ATOM 631 C C . VAL A 1 78 ? -11.335 12.067 13.961 1.00 72.12 78 VAL A C 1
ATOM 633 O O . VAL A 1 78 ? -12.420 12.424 13.508 1.00 72.12 78 VAL A O 1
ATOM 636 N N . ASP A 1 79 ? -10.345 12.919 14.215 1.00 73.12 79 ASP A N 1
ATOM 637 C CA . ASP A 1 79 ? -10.417 14.339 13.888 1.00 73.12 79 ASP A CA 1
ATOM 638 C C . ASP A 1 79 ? -9.968 14.542 12.442 1.00 73.12 79 ASP A C 1
ATOM 640 O O . ASP A 1 79 ? -8.856 14.168 12.046 1.00 73.12 79 ASP A O 1
ATOM 644 N N . VAL A 1 80 ? -10.809 15.191 11.646 1.00 69.44 80 VAL A N 1
ATOM 645 C CA . VAL A 1 80 ? -10.459 15.625 10.295 1.00 69.44 80 VAL A CA 1
ATOM 646 C C . VAL A 1 80 ? -10.221 17.125 10.329 1.00 69.44 80 VAL A C 1
ATOM 648 O O . VAL A 1 80 ? -11.164 17.909 10.301 1.00 69.44 80 VAL A O 1
ATOM 651 N N . ILE A 1 81 ? -8.954 17.526 10.362 1.00 75.69 81 ILE A N 1
ATOM 652 C CA . ILE A 1 81 ? -8.571 18.936 10.330 1.00 75.69 81 ILE A CA 1
ATOM 653 C C . ILE A 1 81 ? -8.312 19.314 8.872 1.00 75.69 81 ILE A C 1
ATOM 655 O O . ILE A 1 81 ? -7.475 18.711 8.192 1.00 75.69 81 ILE A O 1
ATOM 659 N N . ARG A 1 82 ? -9.058 20.300 8.378 1.00 65.75 82 ARG A N 1
ATOM 660 C CA . ARG A 1 82 ? -8.806 20.943 7.088 1.00 65.75 82 ARG A CA 1
ATOM 661 C C . ARG A 1 82 ? -8.095 22.255 7.388 1.00 65.75 82 ARG A C 1
ATOM 663 O O . ARG A 1 82 ? -8.676 23.111 8.040 1.00 65.75 82 ARG A O 1
ATOM 670 N N . GLU A 1 83 ? -6.834 22.373 6.984 1.00 71.12 83 GLU A N 1
ATOM 671 C CA . GLU A 1 83 ? -6.112 23.644 7.110 1.00 71.12 83 GLU A CA 1
ATOM 672 C C . GLU A 1 83 ? -6.757 24.650 6.145 1.00 71.12 83 GLU A C 1
ATOM 674 O O . GLU A 1 83 ? -6.728 24.451 4.928 1.00 71.12 83 GLU A O 1
ATOM 679 N N . GLU A 1 84 ? -7.388 25.695 6.686 1.00 63.41 84 GLU A N 1
ATOM 680 C CA . GLU A 1 84 ? -7.969 26.767 5.880 1.00 63.41 84 GLU A CA 1
ATOM 681 C C . GLU A 1 84 ? -6.854 27.477 5.115 1.00 63.41 84 GLU A C 1
ATOM 683 O O . GLU A 1 84 ? -5.837 27.889 5.670 1.00 63.41 84 GLU A O 1
ATOM 688 N N . THR A 1 85 ? -7.020 27.567 3.800 1.00 58.03 85 THR A N 1
ATOM 689 C CA . THR A 1 85 ? -6.094 28.297 2.937 1.00 58.03 85 THR A CA 1
ATOM 690 C C . THR A 1 85 ? -6.686 29.684 2.708 1.00 58.03 85 THR A C 1
ATOM 692 O O . THR A 1 85 ? -7.858 29.786 2.368 1.00 58.03 85 THR A O 1
ATOM 695 N N . SER A 1 86 ? -5.888 30.749 2.841 1.00 64.19 86 SER A N 1
ATOM 696 C CA . SER A 1 86 ? -6.322 32.156 2.688 1.00 64.19 86 SER A CA 1
ATOM 697 C C . SER A 1 86 ? -6.927 32.507 1.314 1.00 64.19 86 SER A C 1
ATOM 699 O O . SER A 1 86 ? -7.387 33.629 1.117 1.00 64.19 86 SER A O 1
ATOM 701 N N . GLN A 1 87 ? -6.893 31.597 0.339 1.00 61.16 87 GLN A N 1
ATOM 702 C CA . GLN A 1 87 ? -7.404 31.840 -1.005 1.00 61.16 87 GLN A CA 1
ATOM 703 C C . GLN A 1 87 ? -8.795 31.214 -1.189 1.00 61.16 87 GLN A C 1
ATOM 705 O O . GLN A 1 87 ? -8.928 29.997 -1.033 1.00 61.16 87 GLN A O 1
ATOM 710 N N . PRO A 1 88 ? -9.805 31.996 -1.622 1.00 59.22 88 PRO A N 1
ATOM 711 C CA . PRO A 1 88 ? -11.202 31.554 -1.717 1.00 59.22 88 PRO A CA 1
ATOM 712 C C . PRO A 1 88 ? -11.455 30.431 -2.742 1.00 59.22 88 PRO A C 1
ATOM 714 O O . PRO A 1 88 ? -12.533 29.848 -2.752 1.00 59.22 88 PRO A O 1
ATOM 717 N N . PHE A 1 89 ? -10.467 30.087 -3.579 1.00 56.16 89 PHE A N 1
ATOM 718 C CA . PHE A 1 89 ? -10.573 29.051 -4.617 1.00 56.16 89 PHE A CA 1
ATOM 719 C C . PHE A 1 89 ? -9.382 28.078 -4.641 1.00 56.16 89 PHE A C 1
ATOM 721 O O . PHE A 1 89 ? -9.093 27.463 -5.671 1.00 56.16 89 PHE A O 1
ATOM 728 N N . ALA A 1 90 ? -8.660 27.922 -3.526 1.00 57.94 90 ALA A N 1
ATOM 729 C CA . ALA A 1 90 ? -7.556 26.968 -3.457 1.00 57.94 90 ALA A CA 1
ATOM 730 C C . A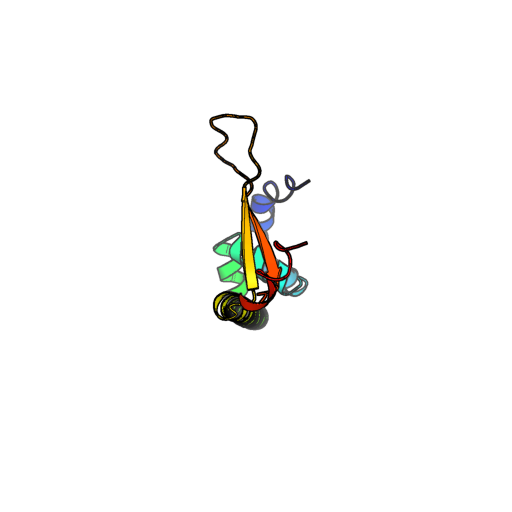LA A 1 90 ? -8.077 25.523 -3.569 1.00 57.94 90 ALA A C 1
ATOM 732 O O . ALA A 1 90 ? -8.559 24.924 -2.611 1.00 57.94 90 ALA A O 1
ATOM 733 N N . ARG A 1 91 ? -7.938 24.936 -4.763 1.00 58.91 91 ARG A N 1
ATOM 734 C CA . ARG A 1 91 ? -8.369 23.566 -5.105 1.00 58.91 91 ARG A CA 1
ATOM 735 C C . ARG A 1 91 ? -7.639 22.466 -4.310 1.00 58.91 91 ARG A C 1
ATOM 737 O O . ARG A 1 91 ? -8.056 21.314 -4.350 1.00 58.91 91 ARG A O 1
ATOM 744 N N . ASN A 1 92 ? -6.570 22.814 -3.587 1.00 54.06 92 ASN A N 1
ATOM 745 C CA . ASN A 1 92 ? -5.708 21.898 -2.839 1.00 54.06 92 ASN A CA 1
ATOM 746 C C . ASN A 1 92 ? -5.707 22.232 -1.340 1.00 54.06 92 ASN A C 1
ATOM 748 O O . ASN A 1 92 ? -4.737 22.771 -0.813 1.00 54.06 92 ASN A O 1
ATOM 752 N N . VAL A 1 93 ? -6.794 21.894 -0.647 1.00 61.41 93 VAL A N 1
ATOM 753 C CA . VAL A 1 93 ? -6.862 21.980 0.818 1.00 61.41 93 VAL A CA 1
ATOM 754 C C . VAL A 1 93 ? -6.163 20.761 1.421 1.00 61.41 93 VAL A C 1
ATOM 756 O O . VAL A 1 93 ? -6.537 19.616 1.150 1.00 61.41 93 VAL A O 1
ATOM 759 N N . LYS A 1 94 ? -5.146 20.984 2.256 1.00 66.81 94 LYS A N 1
ATOM 760 C CA . LYS A 1 94 ? -4.454 19.901 2.960 1.00 66.81 94 LYS A CA 1
ATOM 761 C C . LYS A 1 94 ? -5.369 19.332 4.048 1.00 66.81 94 LYS A C 1
ATOM 763 O O . LYS A 1 94 ? -5.700 19.998 5.026 1.00 66.81 94 LYS A O 1
ATOM 768 N N . LYS A 1 95 ? -5.782 18.074 3.870 1.00 70.00 95 LYS A N 1
ATOM 769 C CA . LYS A 1 95 ? -6.555 17.314 4.859 1.00 70.00 95 LYS A CA 1
ATOM 770 C C . LYS A 1 95 ? -5.599 16.544 5.763 1.00 70.00 95 LYS A C 1
ATOM 772 O O . LYS A 1 95 ? -4.898 15.647 5.297 1.00 70.00 95 LYS A O 1
ATOM 777 N N . VAL A 1 96 ? -5.607 16.854 7.054 1.00 73.62 96 VAL A N 1
ATOM 778 C CA . VAL A 1 96 ? -4.866 16.107 8.073 1.00 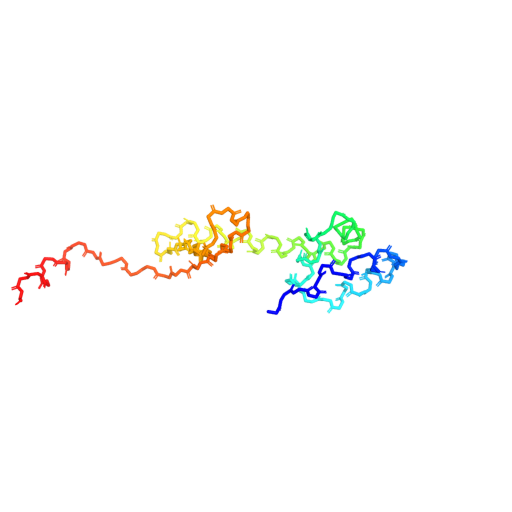73.62 96 VAL A CA 1
ATOM 779 C C . VAL A 1 96 ? -5.864 15.300 8.893 1.00 73.62 96 VAL A C 1
ATOM 781 O O . VAL A 1 96 ? -6.782 15.849 9.494 1.00 73.62 96 VAL A O 1
ATOM 784 N N . VAL A 1 97 ? -5.693 13.980 8.910 1.00 71.25 97 VAL A N 1
ATOM 785 C CA . VAL A 1 97 ? -6.507 13.074 9.728 1.00 71.25 97 VAL A CA 1
ATOM 786 C C . VAL A 1 97 ? -5.704 12.715 10.973 1.00 71.25 97 VAL A C 1
ATOM 788 O O . VAL A 1 97 ? -4.606 12.171 10.851 1.00 71.25 97 VAL A O 1
ATOM 791 N N . LYS A 1 98 ? -6.223 13.038 12.161 1.00 78.50 98 LYS A N 1
ATOM 792 C CA . LYS A 1 98 ? -5.616 12.689 13.452 1.00 78.50 98 LYS A CA 1
ATOM 793 C C . LYS A 1 98 ? -6.522 11.701 14.174 1.00 78.50 98 LYS A C 1
ATOM 795 O O . LYS A 1 98 ? -7.700 11.967 14.368 1.00 78.50 98 LYS A O 1
ATOM 800 N N . ILE A 1 99 ? -5.967 10.566 14.576 1.00 73.62 99 ILE A N 1
ATOM 801 C CA . ILE A 1 99 ? -6.672 9.559 15.372 1.00 73.62 99 ILE A CA 1
ATOM 802 C C . ILE A 1 99 ? -6.284 9.785 16.834 1.00 73.62 99 ILE A C 1
ATOM 804 O O . ILE A 1 99 ? -5.090 9.886 17.128 1.00 73.62 99 ILE A O 1
ATOM 808 N N . ARG A 1 100 ? -7.260 9.887 17.742 1.00 75.81 100 ARG A N 1
ATOM 809 C CA . ARG A 1 100 ? -7.014 10.081 19.180 1.00 75.81 100 ARG A CA 1
ATOM 810 C C . ARG A 1 100 ? -7.862 9.132 20.029 1.00 75.81 100 ARG A C 1
ATOM 812 O O . ARG A 1 100 ? -9.000 8.856 19.659 1.00 75.81 100 ARG A O 1
ATOM 819 N N . PRO A 1 101 ? -7.351 8.665 21.178 1.00 73.12 101 PRO A N 1
ATOM 820 C CA . PRO A 1 101 ? -8.179 7.980 22.160 1.00 73.12 101 PRO A CA 1
ATOM 821 C C . PRO A 1 101 ? -9.158 8.973 22.812 1.00 73.12 101 PRO A C 1
ATOM 823 O O . PRO A 1 101 ? -8.765 10.058 23.245 1.00 73.12 101 PRO A O 1
ATOM 826 N N . LEU A 1 102 ? -10.433 8.601 22.883 1.00 66.00 102 LEU A N 1
ATOM 827 C CA . LEU A 1 102 ? -11.496 9.327 23.569 1.00 66.00 102 LEU A CA 1
ATOM 828 C C . LEU A 1 102 ? -11.617 8.817 25.006 1.00 66.00 102 LEU A C 1
ATOM 830 O O . LEU A 1 102 ? -11.836 7.628 25.248 1.00 66.00 102 LEU A O 1
ATOM 834 N N . HIS A 1 103 ? -11.530 9.737 25.963 1.00 64.75 103 HIS A N 1
ATOM 835 C CA . HIS A 1 103 ? -11.916 9.473 27.344 1.00 64.75 103 HIS A CA 1
ATOM 836 C C . HIS A 1 103 ? -13.422 9.701 27.462 1.00 64.75 103 HIS A C 1
ATOM 838 O O . HIS A 1 103 ? -13.874 10.821 27.686 1.00 64.75 103 HIS A O 1
ATOM 844 N N . ILE A 1 104 ? -14.208 8.644 27.255 1.00 61.69 104 ILE A N 1
ATOM 845 C CA . ILE A 1 104 ? -15.657 8.689 27.469 1.00 61.69 104 ILE A CA 1
ATOM 846 C C . ILE A 1 104 ? -15.884 8.734 28.985 1.00 61.69 104 ILE A C 1
ATOM 848 O O . ILE A 1 104 ? -15.845 7.693 29.643 1.00 61.69 104 ILE A O 1
ATOM 852 N N . ARG A 1 105 ? -16.071 9.931 29.553 1.00 57.62 105 ARG A N 1
ATOM 853 C CA . ARG A 1 105 ? -16.595 10.058 30.921 1.00 57.62 105 ARG A CA 1
ATOM 854 C C . ARG A 1 105 ? -18.035 9.555 30.924 1.00 57.62 105 ARG A C 1
ATOM 856 O O . ARG A 1 105 ? -18.791 9.838 29.994 1.00 57.62 105 ARG A O 1
ATOM 863 N N . ARG A 1 106 ? -18.408 8.763 31.931 1.00 55.72 106 ARG A N 1
ATOM 864 C CA . ARG A 1 106 ? -19.810 8.362 32.104 1.00 55.72 106 ARG A CA 1
ATOM 865 C C . ARG A 1 106 ? -20.614 9.615 32.490 1.00 55.72 106 ARG A C 1
ATOM 867 O O . ARG A 1 106 ? -20.102 10.412 33.272 1.00 55.72 106 ARG A O 1
ATOM 874 N N . PRO A 1 107 ? -21.854 9.782 32.001 1.00 55.47 107 PRO A N 1
ATOM 875 C CA . PRO A 1 107 ? -22.660 10.981 32.261 1.00 55.47 107 PRO A CA 1
ATOM 876 C C . PRO A 1 107 ? -22.870 11.279 33.759 1.00 55.47 107 PRO A C 1
ATOM 878 O O . PRO A 1 107 ? -23.002 12.435 34.133 1.00 55.47 107 PRO A O 1
ATOM 881 N N . ALA A 1 108 ? -22.783 10.267 34.631 1.00 55.06 108 ALA A N 1
ATOM 882 C CA . ALA A 1 108 ? -22.883 10.432 36.084 1.00 55.06 108 ALA A CA 1
ATOM 883 C C . ALA A 1 108 ? -21.753 11.270 36.732 1.00 55.06 108 ALA A C 1
ATOM 885 O O . ALA A 1 108 ? -21.893 11.683 37.875 1.00 55.06 108 ALA A O 1
ATOM 886 N N . GLU A 1 109 ? -20.636 11.526 36.039 1.00 51.84 109 GLU A N 1
ATOM 887 C CA . GLU A 1 109 ? -19.510 12.327 36.562 1.00 51.84 109 GLU A CA 1
ATOM 888 C C . GLU A 1 109 ? -19.549 13.802 36.111 1.00 51.84 109 GLU A C 1
ATOM 890 O O . GLU A 1 109 ? -18.717 14.602 36.543 1.00 51.84 109 GLU A O 1
ATOM 895 N N . GLN A 1 110 ? -20.472 14.176 35.216 1.00 52.25 110 GLN A N 1
ATOM 896 C CA . GLN A 1 110 ? -20.592 15.554 34.719 1.00 52.25 110 GLN A CA 1
ATOM 897 C C . GLN A 1 110 ? -21.412 16.442 35.666 1.00 52.25 110 GLN A C 1
ATOM 899 O O . GLN A 1 110 ? -21.032 17.588 35.887 1.00 52.25 110 GLN A O 1
ATOM 904 N N . GLU A 1 111 ? -22.450 15.901 36.311 1.00 51.19 111 GLU A N 1
ATOM 905 C CA . GLU A 1 111 ? -23.304 16.65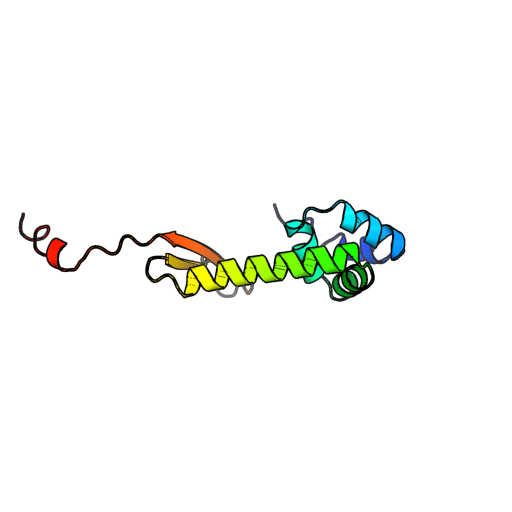9 37.244 1.00 51.19 111 GLU A CA 1
ATOM 906 C C . GLU A 1 111 ? -22.558 17.119 38.510 1.00 51.19 111 GLU A C 1
ATOM 908 O O . GLU A 1 111 ? -22.893 18.148 39.089 1.00 51.19 111 GLU A O 1
ATOM 913 N N . SER A 1 112 ? -21.492 16.420 38.919 1.00 53.59 112 SER A N 1
ATOM 914 C CA . SER A 1 112 ? -20.690 16.801 40.091 1.00 53.59 112 SER A CA 1
ATOM 915 C C . SER A 1 112 ? -19.703 17.949 39.846 1.00 53.59 112 SER A C 1
ATOM 917 O O . SER A 1 112 ? -19.149 18.471 40.807 1.00 53.59 112 SER A O 1
ATOM 919 N N . LEU A 1 113 ? -19.441 18.326 38.588 1.00 54.44 113 LEU A N 1
ATOM 920 C CA . LEU A 1 113 ? -18.477 19.383 38.238 1.00 54.44 113 LEU A CA 1
ATOM 921 C C . LEU A 1 113 ? -19.134 20.723 37.888 1.00 54.44 113 LEU A C 1
ATOM 923 O O . LEU A 1 113 ? -18.450 21.737 37.921 1.00 54.44 113 LEU A O 1
ATOM 927 N N . GLU A 1 114 ? -20.434 20.745 37.584 1.00 54.09 114 GLU A N 1
ATOM 928 C CA . GLU A 1 114 ? -21.188 21.992 37.357 1.00 54.09 114 GLU A CA 1
ATOM 929 C C . GLU A 1 114 ? -21.840 22.542 38.640 1.00 54.09 114 GLU A C 1
ATOM 931 O O . GLU A 1 114 ? -22.438 23.614 38.624 1.00 54.09 114 GLU A O 1
ATOM 936 N N . ALA A 1 115 ? -21.709 21.825 39.762 1.00 52.47 115 ALA A N 1
ATOM 937 C CA . ALA A 1 115 ? -22.275 22.194 41.060 1.00 52.47 115 ALA A CA 1
ATOM 938 C C . ALA A 1 115 ? -21.256 22.801 42.053 1.00 52.47 115 ALA A C 1
ATOM 940 O O . ALA A 1 115 ? -21.567 22.906 43.240 1.00 52.47 115 ALA A O 1
ATOM 941 N N . THR A 1 116 ? -20.051 23.179 41.605 1.00 43.97 116 THR A N 1
ATOM 942 C CA . THR A 1 116 ? -19.030 23.866 42.431 1.00 43.97 116 THR A CA 1
ATOM 943 C C . THR A 1 116 ? -18.560 25.137 41.743 1.00 43.97 116 THR A C 1
ATOM 945 O O . THR A 1 116 ? -18.380 26.149 42.452 1.00 43.97 116 THR A O 1
#

pLDDT: mean 75.26, std 17.0, range [39.0, 95.12]

InterPro domains:
  IPR001810 F-box domain [PF12937] (13-57)
  IPR001810 F-box domain [PS50181] (9-55)
  IPR001810 F-box domain [SM00256] (15-55)
  IPR036047 F-box-like domain superfamily [SSF81383] (8-60)